Protein AF-Q4JUX0-F1 (afdb_monomer)

pLDDT: mean 73.79, std 13.0, range [42.97, 90.38]

Sequence (92 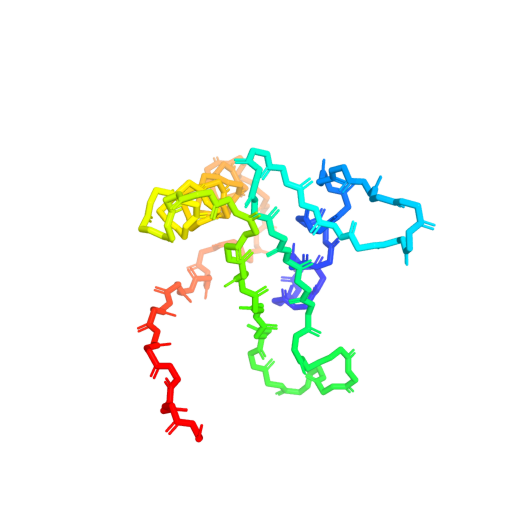aa):
MDAHTSAEAWLRTLSADEDGRRGEGGWGAELANPTDTSGPALVDITSAGEDVADGIEDGTQNLYEFLAERAEAGEPHGASELTVEWRELPRT

Structure (mmCIF, N/CA/C/O backbone):
data_AF-Q4JUX0-F1
#
_entry.id   AF-Q4JUX0-F1
#
loop_
_atom_site.group_PDB
_atom_site.id
_atom_site.type_symbol
_atom_site.label_atom_id
_atom_site.label_alt_id
_atom_site.label_comp_id
_atom_site.label_asym_id
_atom_site.label_entity_id
_atom_site.label_seq_id
_atom_site.pdbx_PDB_ins_code
_atom_site.Cartn_x
_atom_site.Cartn_y
_atom_site.Cartn_z
_atom_site.occupancy
_atom_site.B_iso_or_equiv
_atom_site.auth_seq_id
_atom_site.auth_comp_id
_atom_site.auth_asym_id
_atom_site.auth_atom_id
_atom_site.pdbx_PDB_model_num
ATOM 1 N N . MET A 1 1 ? 12.885 -1.447 12.461 1.00 59.88 1 MET A N 1
ATOM 2 C CA . MET A 1 1 ? 11.989 -0.567 11.683 1.00 59.88 1 MET A CA 1
ATOM 3 C C . MET A 1 1 ? 10.589 -1.102 11.913 1.00 59.88 1 MET A C 1
ATOM 5 O O . MET A 1 1 ? 10.409 -2.300 11.756 1.00 59.88 1 MET A O 1
ATOM 9 N N . ASP A 1 2 ? 9.664 -0.291 12.417 1.00 78.62 2 ASP A N 1
ATOM 10 C CA . ASP A 1 2 ? 8.280 -0.711 12.688 1.00 78.62 2 ASP A CA 1
ATOM 11 C C . ASP A 1 2 ? 7.428 -0.777 11.403 1.00 78.62 2 ASP A C 1
ATOM 13 O O . ASP A 1 2 ? 7.853 -0.342 10.324 1.00 78.62 2 ASP A O 1
ATOM 17 N N . ALA A 1 3 ? 6.238 -1.378 11.511 1.00 78.69 3 ALA A N 1
ATOM 18 C CA . ALA A 1 3 ? 5.342 -1.629 10.382 1.00 78.69 3 ALA A CA 1
ATOM 19 C C . ALA A 1 3 ? 4.921 -0.331 9.671 1.00 78.69 3 ALA A C 1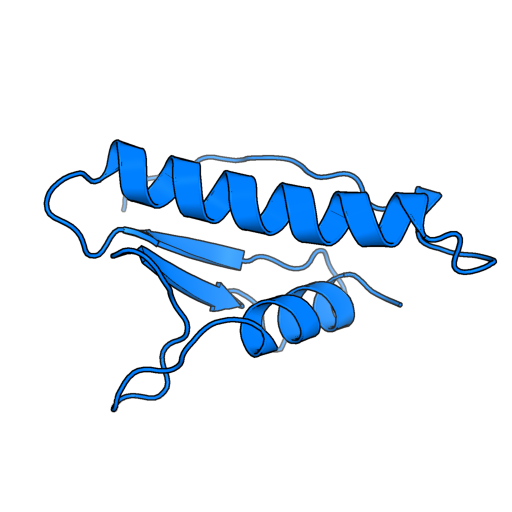
ATOM 21 O O . ALA A 1 3 ? 4.934 -0.285 8.442 1.00 78.69 3 ALA A O 1
ATOM 22 N N . HIS A 1 4 ? 4.633 0.738 10.423 1.00 84.00 4 HIS A N 1
ATOM 23 C CA . HIS A 1 4 ? 4.281 2.049 9.860 1.00 84.00 4 HIS A CA 1
ATOM 24 C C . HIS A 1 4 ? 5.427 2.645 9.068 1.00 84.00 4 HIS A C 1
ATOM 26 O O . HIS A 1 4 ? 5.237 3.022 7.916 1.00 84.00 4 HIS A O 1
ATOM 32 N N . THR A 1 5 ? 6.632 2.650 9.638 1.00 85.06 5 THR A N 1
ATOM 33 C CA . THR A 1 5 ? 7.808 3.170 8.935 1.00 85.06 5 THR A CA 1
ATOM 34 C C . THR A 1 5 ? 8.064 2.396 7.632 1.00 85.06 5 THR A C 1
ATOM 36 O O . THR A 1 5 ? 8.491 2.976 6.632 1.00 85.06 5 THR A O 1
ATOM 39 N N . SER A 1 6 ? 7.783 1.090 7.615 1.00 82.31 6 SER A N 1
ATOM 40 C CA . SER A 1 6 ? 7.929 0.246 6.420 1.00 82.31 6 SER A CA 1
ATOM 41 C C . SER A 1 6 ? 6.854 0.543 5.366 1.00 82.31 6 SER A C 1
ATOM 43 O O . SER A 1 6 ? 7.182 0.690 4.189 1.00 82.31 6 SER A O 1
ATOM 45 N N . ALA A 1 7 ? 5.597 0.709 5.782 1.00 84.12 7 ALA A N 1
ATOM 46 C CA . ALA A 1 7 ? 4.489 1.068 4.900 1.00 84.12 7 ALA A CA 1
ATOM 47 C C . ALA A 1 7 ? 4.638 2.490 4.323 1.00 84.12 7 ALA A C 1
ATOM 49 O O . ALA A 1 7 ? 4.450 2.697 3.127 1.00 84.12 7 ALA A O 1
ATOM 50 N N . GLU A 1 8 ? 5.073 3.466 5.124 1.00 87.81 8 GLU A N 1
ATOM 51 C CA . GLU A 1 8 ? 5.402 4.811 4.638 1.00 87.81 8 GLU A CA 1
ATOM 52 C C . GLU A 1 8 ? 6.581 4.806 3.659 1.00 87.81 8 GLU A C 1
ATOM 54 O O . GLU A 1 8 ? 6.600 5.586 2.705 1.00 87.81 8 GLU A O 1
ATOM 59 N N . ALA A 1 9 ? 7.583 3.952 3.891 1.00 88.56 9 ALA A N 1
ATOM 60 C CA . ALA A 1 9 ? 8.709 3.812 2.977 1.00 88.56 9 ALA A CA 1
ATOM 61 C C . ALA A 1 9 ? 8.262 3.251 1.621 1.00 88.56 9 ALA A C 1
ATOM 63 O O . ALA A 1 9 ? 8.704 3.772 0.600 1.00 88.56 9 ALA A O 1
ATOM 64 N N . TRP A 1 10 ? 7.367 2.260 1.614 1.00 87.56 10 TRP A N 1
ATOM 65 C CA . TRP A 1 10 ? 6.758 1.724 0.396 1.00 87.56 10 TRP A CA 1
ATOM 66 C C . TRP A 1 10 ? 5.895 2.771 -0.325 1.00 87.56 10 TRP A C 1
ATOM 68 O O . TRP A 1 10 ? 6.107 3.033 -1.501 1.00 87.56 10 TRP A O 1
ATOM 78 N N . LEU A 1 11 ? 5.015 3.497 0.373 1.00 89.06 11 LEU A N 1
ATOM 79 C CA . LEU A 1 11 ? 4.205 4.555 -0.257 1.00 89.06 11 LEU A CA 1
ATOM 80 C C . LEU A 1 11 ? 5.054 5.633 -0.954 1.00 89.06 11 LEU A C 1
ATOM 82 O O . LEU A 1 11 ? 4.612 6.254 -1.918 1.00 89.06 11 LEU A O 1
ATOM 86 N N . ARG A 1 12 ? 6.283 5.874 -0.479 1.00 90.38 12 ARG A N 1
ATOM 87 C CA . ARG A 1 12 ? 7.216 6.832 -1.094 1.00 90.38 12 ARG A CA 1
ATOM 88 C C . ARG A 1 12 ? 7.898 6.306 -2.356 1.00 90.38 12 ARG A C 1
ATOM 90 O O . ARG A 1 12 ? 8.435 7.134 -3.091 1.00 90.38 12 ARG A O 1
ATOM 97 N N . THR A 1 13 ? 7.905 4.995 -2.606 1.00 88.50 13 THR A N 1
ATOM 98 C CA . THR A 1 13 ? 8.406 4.437 -3.873 1.00 88.50 13 THR A CA 1
ATOM 99 C C . THR A 1 13 ? 7.401 4.620 -5.002 1.00 88.50 13 THR A C 1
ATOM 101 O O . THR A 1 13 ? 7.811 4.731 -6.152 1.00 88.50 13 THR A O 1
ATOM 104 N N . LEU A 1 14 ? 6.110 4.711 -4.672 1.00 88.75 14 LEU A N 1
ATOM 105 C CA . LEU A 1 14 ? 5.029 4.882 -5.637 1.00 88.75 14 LEU A CA 1
ATOM 106 C C . LEU A 1 14 ? 4.975 6.307 -6.209 1.00 88.75 14 LEU A C 1
ATOM 108 O O . LEU A 1 14 ? 5.263 7.308 -5.529 1.00 88.75 14 LEU A O 1
ATOM 112 N N . SER A 1 15 ? 4.522 6.402 -7.460 1.00 86.75 15 SER A N 1
ATOM 113 C CA . SER A 1 15 ? 4.239 7.681 -8.118 1.00 86.75 15 SER A CA 1
ATOM 114 C C . SER A 1 15 ? 3.101 8.418 -7.407 1.00 86.75 15 SER A C 1
ATOM 116 O O . SER A 1 15 ? 2.196 7.791 -6.866 1.00 86.75 15 SER A O 1
ATOM 118 N N . ALA A 1 16 ? 3.158 9.752 -7.377 1.00 87.62 16 ALA A N 1
ATOM 119 C CA . ALA A 1 16 ? 2.071 10.587 -6.865 1.00 87.62 16 ALA A CA 1
ATOM 120 C C . ALA A 1 16 ? 1.299 11.232 -8.019 1.00 87.62 16 ALA A C 1
ATOM 122 O O . ALA A 1 16 ? 1.922 11.719 -8.965 1.00 87.62 16 ALA A O 1
ATOM 123 N N . ASP A 1 17 ? -0.028 11.271 -7.915 1.00 82.56 17 ASP A N 1
ATOM 124 C CA . ASP A 1 17 ? -0.881 12.068 -8.795 1.00 82.56 17 ASP A CA 1
ATOM 125 C C . ASP A 1 17 ? -0.921 13.554 -8.378 1.00 82.56 17 ASP A C 1
ATOM 127 O O . ASP A 1 17 ? -0.256 13.986 -7.429 1.00 82.56 17 ASP A O 1
ATOM 131 N N . GLU A 1 18 ? -1.693 14.361 -9.110 1.00 82.25 18 GLU A N 1
ATOM 132 C CA . GLU A 1 18 ? -1.851 15.800 -8.854 1.00 82.25 18 GLU A CA 1
ATOM 133 C C . GLU A 1 18 ? -2.518 16.110 -7.502 1.00 82.25 18 GLU A C 1
ATOM 135 O O . GLU A 1 18 ? -2.292 17.183 -6.940 1.00 82.25 18 GLU A O 1
ATOM 140 N N . ASP A 1 19 ? -3.287 15.165 -6.955 1.00 80.06 19 ASP A N 1
ATOM 141 C CA . ASP A 1 19 ? -3.909 15.250 -5.632 1.00 80.06 19 ASP A CA 1
ATOM 142 C C . ASP A 1 19 ? -2.991 14.706 -4.517 1.00 80.06 19 ASP A C 1
ATOM 144 O O . ASP A 1 19 ? -3.349 14.732 -3.337 1.00 80.06 19 ASP A O 1
ATOM 148 N N . GLY A 1 20 ? -1.797 14.218 -4.867 1.00 81.06 20 GLY A N 1
ATOM 149 C CA . GLY A 1 20 ? -0.835 13.629 -3.941 1.00 81.06 20 GLY A CA 1
ATOM 150 C C . GLY A 1 20 ? -1.147 12.187 -3.534 1.00 81.06 20 GLY A C 1
ATOM 151 O O . GLY A 1 20 ? -0.475 11.669 -2.636 1.00 81.06 20 GLY A O 1
ATOM 152 N N . ARG A 1 21 ? -2.123 11.526 -4.174 1.00 82.75 21 ARG A N 1
ATOM 153 C CA . ARG A 1 21 ? -2.395 10.100 -3.950 1.00 82.75 21 ARG A CA 1
ATOM 154 C C . ARG A 1 21 ? -1.306 9.267 -4.597 1.00 82.75 21 ARG A C 1
ATOM 156 O O . ARG A 1 21 ? -0.834 9.573 -5.691 1.00 82.75 21 ARG A O 1
ATOM 163 N N . ARG A 1 22 ? -0.889 8.225 -3.886 1.00 87.75 22 ARG A N 1
ATOM 164 C CA . ARG A 1 22 ? 0.185 7.332 -4.312 1.00 87.75 22 ARG A CA 1
ATOM 165 C C . ARG A 1 22 ? -0.405 6.144 -5.047 1.00 87.75 22 ARG A C 1
ATOM 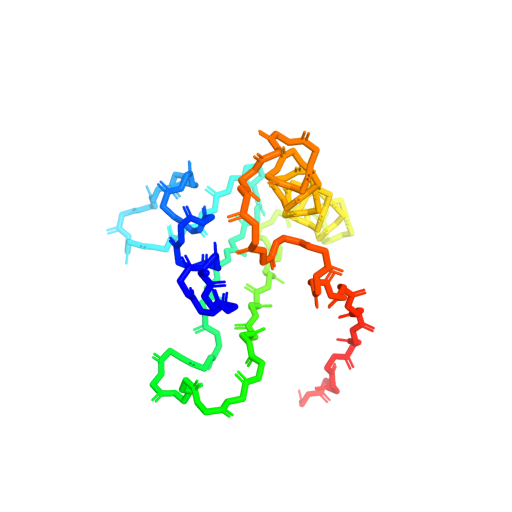167 O O . ARG A 1 22 ? -1.425 5.626 -4.615 1.00 87.75 22 ARG A O 1
ATOM 174 N N . GLY A 1 23 ? 0.218 5.721 -6.136 1.00 86.12 23 GLY A N 1
ATOM 175 C CA . GLY A 1 23 ? -0.286 4.616 -6.943 1.00 86.12 23 GLY A CA 1
ATOM 176 C C . GLY A 1 23 ? 0.530 4.385 -8.203 1.00 86.12 23 GLY A C 1
ATOM 177 O O . GLY A 1 23 ? 1.291 5.255 -8.628 1.00 86.12 23 GLY A O 1
ATOM 178 N N . GLU A 1 24 ? 0.359 3.215 -8.808 1.00 82.94 24 GLU A N 1
ATOM 179 C CA . GLU A 1 24 ? 0.965 2.834 -10.084 1.00 82.94 24 GLU A CA 1
ATOM 180 C C . GLU A 1 24 ? 0.006 1.926 -10.859 1.00 82.94 24 GLU A C 1
ATOM 182 O O . GLU A 1 24 ? -0.926 1.377 -10.290 1.00 82.94 24 GLU A O 1
ATOM 187 N N . GLY A 1 25 ? 0.180 1.799 -12.178 1.00 75.94 25 GLY A N 1
ATOM 188 C CA . GLY A 1 25 ? -0.515 0.760 -12.957 1.00 75.94 25 GLY A CA 1
ATOM 189 C C . GLY A 1 25 ? -2.052 0.784 -12.931 1.00 75.94 25 GLY A C 1
ATOM 190 O O . GLY A 1 25 ? -2.671 -0.202 -13.305 1.00 75.94 25 GLY A O 1
ATOM 191 N N . GLY A 1 26 ? -2.686 1.887 -12.516 1.00 79.88 26 GLY A N 1
ATOM 192 C CA . GLY A 1 26 ? -4.144 1.962 -12.387 1.00 79.88 26 GLY A CA 1
ATOM 193 C C . GLY A 1 26 ? -4.684 1.529 -11.023 1.00 79.88 26 GLY A C 1
ATOM 194 O O . GLY A 1 26 ? -5.881 1.306 -10.905 1.00 79.88 26 GLY A O 1
ATOM 195 N N . TRP A 1 27 ? -3.855 1.448 -9.986 1.00 84.12 27 TRP A N 1
ATOM 196 C CA . TRP A 1 27 ? -4.281 1.323 -8.592 1.00 84.12 27 TRP A CA 1
ATOM 197 C C . TRP A 1 27 ? -3.620 2.406 -7.733 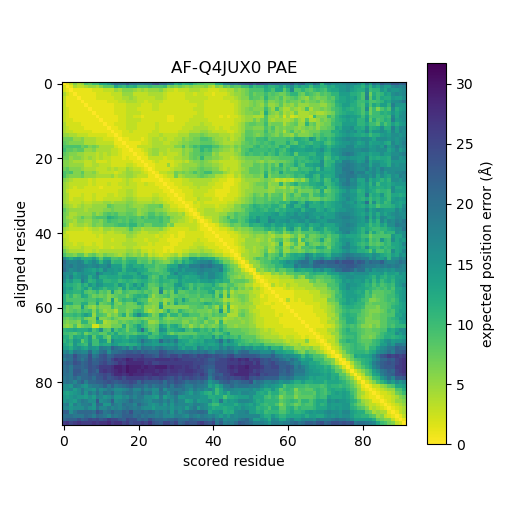1.00 84.12 27 TRP A C 1
ATOM 199 O O . TRP A 1 27 ? -2.597 2.983 -8.100 1.00 84.12 27 TRP A O 1
ATOM 209 N N . GLY A 1 28 ? -4.239 2.716 -6.598 1.00 87.94 28 GLY A N 1
ATOM 210 C CA . GLY A 1 28 ? -3.746 3.655 -5.599 1.00 87.94 28 GLY A CA 1
ATOM 211 C C . GLY A 1 28 ? -3.599 2.985 -4.241 1.00 87.94 28 GLY A C 1
ATOM 212 O O . GLY A 1 28 ? -4.272 1.994 -3.958 1.00 87.94 28 GLY A O 1
ATOM 213 N N . ALA A 1 29 ? -2.731 3.529 -3.399 1.00 88.44 29 ALA A N 1
ATOM 214 C CA . ALA A 1 29 ? -2.551 3.080 -2.036 1.00 88.44 29 ALA A CA 1
ATOM 215 C C . ALA A 1 29 ? -2.390 4.236 -1.053 1.00 88.44 29 ALA A C 1
ATOM 217 O O . ALA A 1 29 ? -1.771 5.265 -1.343 1.00 88.44 29 ALA A O 1
ATOM 218 N N . GLU A 1 30 ? -2.920 4.029 0.146 1.00 90.06 30 GLU A N 1
ATOM 219 C CA . GLU A 1 30 ? -2.783 4.952 1.262 1.00 90.06 30 GLU A CA 1
ATOM 220 C C . GLU A 1 30 ? -2.693 4.212 2.596 1.00 90.06 30 GLU A C 1
ATOM 222 O O . GLU A 1 30 ? -3.057 3.042 2.720 1.00 90.06 30 GLU A O 1
ATOM 227 N N . LEU A 1 31 ? -2.176 4.902 3.611 1.00 89.12 31 LEU A N 1
ATOM 228 C CA . LEU A 1 31 ? -2.139 4.373 4.967 1.00 89.12 31 LEU A CA 1
ATOM 229 C C . LEU A 1 31 ? -3.499 4.633 5.622 1.00 89.12 31 LEU A C 1
ATOM 231 O O . LEU A 1 31 ? -3.864 5.789 5.829 1.00 89.12 31 LEU A O 1
ATOM 235 N N . ALA A 1 32 ? -4.222 3.574 5.979 1.00 87.69 32 ALA A N 1
ATOM 236 C CA . ALA A 1 32 ? -5.573 3.664 6.534 1.00 87.69 32 ALA A CA 1
ATOM 237 C C . ALA A 1 32 ? -5.582 4.110 8.009 1.00 87.69 32 ALA A C 1
ATOM 239 O O . ALA A 1 32 ? -6.561 4.668 8.506 1.00 87.69 32 ALA A O 1
ATOM 240 N N . ASN A 1 33 ? -4.478 3.892 8.732 1.00 88.44 33 ASN A N 1
ATOM 241 C CA . ASN A 1 33 ? -4.322 4.267 10.139 1.00 88.44 33 ASN A CA 1
ATOM 242 C C . ASN A 1 33 ? -3.057 5.110 10.408 1.00 88.44 33 ASN A C 1
ATOM 244 O O . ASN A 1 33 ? -2.238 4.741 11.249 1.00 88.44 33 ASN A O 1
ATOM 248 N N . PRO A 1 34 ? -2.879 6.278 9.765 1.00 82.19 34 PRO A N 1
ATOM 249 C CA . PRO A 1 34 ? -1.617 7.028 9.791 1.00 82.19 34 PRO A CA 1
ATOM 250 C C . PRO A 1 34 ? -1.232 7.574 11.171 1.00 82.19 34 PRO A C 1
ATOM 252 O O . PRO A 1 34 ? -0.070 7.886 11.411 1.00 82.19 34 PRO A O 1
ATOM 255 N N . THR A 1 35 ? -2.194 7.701 12.085 1.00 81.88 35 THR A N 1
ATOM 256 C CA . THR A 1 35 ? -1.990 8.266 13.425 1.00 81.88 35 THR A CA 1
ATOM 257 C C . THR A 1 35 ? -1.934 7.220 14.535 1.00 81.88 35 THR A C 1
ATOM 259 O O . THR A 1 35 ? -1.490 7.548 15.635 1.00 81.88 35 THR A O 1
ATOM 262 N N . ASP A 1 36 ? -2.360 5.982 14.273 1.00 82.38 36 ASP A N 1
ATOM 263 C CA . ASP A 1 36 ? -2.327 4.891 15.248 1.00 82.38 36 ASP A CA 1
ATOM 264 C C . ASP A 1 36 ? -1.144 3.963 14.969 1.00 82.38 36 ASP A C 1
ATOM 2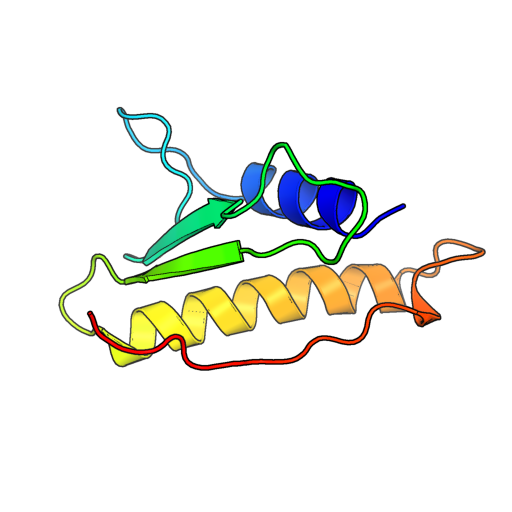66 O O . ASP A 1 36 ? -1.247 2.979 14.240 1.00 82.38 36 ASP A O 1
ATOM 270 N N . THR A 1 37 ? -0.003 4.309 15.563 1.00 76.88 37 THR A N 1
ATOM 271 C CA . THR A 1 37 ? 1.256 3.561 15.444 1.00 76.88 37 THR A CA 1
ATOM 272 C C . THR A 1 37 ? 1.425 2.498 16.533 1.00 76.88 37 THR A C 1
ATOM 274 O O . 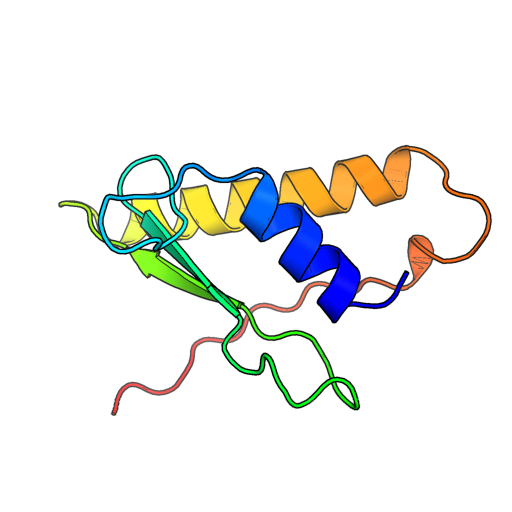THR A 1 37 ? 2.454 1.827 16.587 1.00 76.88 37 THR A O 1
ATOM 277 N N . SER A 1 38 ? 0.440 2.344 17.431 1.00 77.62 38 SER A N 1
ATOM 278 C CA . SER A 1 38 ? 0.495 1.363 18.523 1.00 77.62 38 SER A CA 1
ATOM 279 C C . SER A 1 38 ? 0.095 -0.050 18.075 1.00 77.62 38 SER A C 1
ATOM 281 O O . SER A 1 38 ? 0.245 -0.994 18.855 1.00 77.62 38 SER A O 1
ATOM 283 N N . GLY A 1 39 ? -0.438 -0.192 16.858 1.00 77.31 39 GLY A N 1
ATOM 284 C CA . GLY A 1 39 ? -0.909 -1.440 16.258 1.00 77.31 39 GLY A CA 1
ATOM 285 C C . GLY A 1 39 ? -0.248 -1.746 14.905 1.00 77.31 39 GLY A C 1
ATOM 286 O O . GLY A 1 39 ? 0.761 -1.135 14.556 1.00 77.31 39 GLY A O 1
ATOM 287 N N . PRO A 1 40 ? -0.782 -2.715 14.137 1.00 77.19 40 PRO A N 1
ATOM 288 C CA . PRO A 1 40 ? -0.277 -3.015 12.799 1.00 77.19 40 PRO A CA 1
ATOM 289 C C . PRO A 1 40 ? -0.515 -1.845 11.834 1.00 77.19 40 PRO A C 1
ATOM 291 O O . PRO A 1 40 ? -1.508 -1.126 11.954 1.00 77.19 40 PRO A O 1
ATOM 294 N N . ALA A 1 41 ? 0.362 -1.689 10.841 1.00 82.94 41 ALA A N 1
ATOM 295 C CA . ALA A 1 41 ? 0.122 -0.779 9.726 1.00 82.94 41 ALA A CA 1
ATOM 296 C C . ALA A 1 41 ? -0.951 -1.360 8.804 1.00 82.94 41 ALA A C 1
ATOM 298 O O . ALA A 1 41 ? -0.833 -2.499 8.353 1.00 82.94 41 ALA A O 1
ATOM 299 N N . LEU A 1 42 ? -1.988 -0.575 8.534 1.00 85.69 42 LEU A N 1
ATOM 300 C CA . LEU A 1 42 ? -3.051 -0.910 7.600 1.00 85.69 42 LEU A CA 1
ATOM 301 C C . LEU A 1 42 ? -2.874 -0.058 6.349 1.00 85.69 42 LEU A C 1
ATOM 303 O O . LEU A 1 42 ? -2.770 1.168 6.424 1.00 85.69 42 LEU A O 1
ATOM 307 N N . VAL A 1 43 ? -2.824 -0.729 5.208 1.00 84.25 43 VAL A N 1
ATOM 308 C CA . VAL A 1 43 ? -2.687 -0.109 3.895 1.00 84.25 43 VAL A CA 1
ATOM 309 C C . VAL A 1 43 ? -3.939 -0.439 3.103 1.00 84.25 43 VAL A C 1
ATOM 311 O O . VAL A 1 43 ? -4.246 -1.614 2.906 1.00 84.25 43 VAL A O 1
ATOM 314 N N . ASP A 1 44 ? -4.629 0.595 2.641 1.00 86.75 44 ASP A N 1
ATOM 315 C CA . ASP A 1 44 ? -5.741 0.441 1.715 1.00 86.75 44 ASP A CA 1
ATOM 316 C C . ASP A 1 44 ? -5.190 0.490 0.293 1.00 86.75 44 ASP A C 1
ATOM 318 O O . ASP A 1 44 ? -4.530 1.456 -0.088 1.00 86.75 44 ASP A O 1
ATOM 322 N N . ILE A 1 45 ? -5.458 -0.558 -0.488 1.00 82.31 45 ILE A N 1
ATOM 323 C CA . ILE A 1 45 ? -5.135 -0.632 -1.916 1.00 82.31 45 ILE A CA 1
ATOM 324 C C . ILE A 1 45 ? -6.451 -0.566 -2.685 1.00 82.31 45 ILE A C 1
ATOM 326 O O . ILE A 1 45 ? -7.333 -1.407 -2.512 1.00 82.31 45 ILE A O 1
ATOM 330 N N . THR A 1 46 ? -6.590 0.452 -3.526 1.00 81.69 46 THR A N 1
ATOM 331 C CA . THR A 1 46 ? -7.811 0.734 -4.285 1.00 81.69 46 THR A CA 1
ATOM 332 C C . THR A 1 46 ? -7.515 0.639 -5.773 1.00 81.69 46 THR A C 1
ATOM 334 O O . THR A 1 46 ? -6.675 1.379 -6.279 1.00 81.69 46 THR A O 1
ATOM 337 N N . SER A 1 47 ? -8.223 -0.224 -6.505 1.00 78.62 47 SER A N 1
ATOM 338 C CA . SER A 1 47 ? -8.148 -0.199 -7.970 1.00 78.62 47 SER A CA 1
ATOM 339 C C . SER A 1 47 ? -8.834 1.058 -8.520 1.00 78.62 47 SER A C 1
ATOM 341 O O . SER A 1 47 ? -9.937 1.417 -8.107 1.00 78.62 47 SER A O 1
ATOM 343 N N . ALA A 1 48 ? -8.165 1.718 -9.459 1.00 67.19 48 ALA A N 1
ATOM 344 C CA . ALA A 1 48 ? -8.627 2.875 -10.222 1.00 67.19 48 ALA A CA 1
ATOM 345 C C . ALA A 1 48 ? -8.747 2.569 -11.735 1.00 67.19 48 ALA A C 1
ATOM 347 O O . ALA A 1 48 ? -9.015 3.475 -12.526 1.00 67.19 48 ALA A O 1
ATOM 348 N N . GLY A 1 49 ? -8.531 1.312 -12.139 1.00 63.12 49 GLY A N 1
ATOM 349 C CA . GLY A 1 49 ? -8.524 0.847 -13.525 1.00 63.12 49 GLY A CA 1
ATOM 350 C C . GLY A 1 49 ? -9.833 0.187 -13.969 1.00 63.12 49 GLY A C 1
ATOM 351 O O . GLY A 1 49 ? -10.764 0.003 -13.188 1.00 63.12 49 GLY A O 1
ATOM 352 N N . GLU A 1 50 ? -9.897 -0.171 -15.256 1.00 58.09 50 GLU A N 1
ATOM 353 C CA . GLU A 1 50 ? -11.048 -0.872 -15.851 1.00 58.09 50 GLU A CA 1
ATOM 354 C C . GLU A 1 50 ? -11.177 -2.314 -15.329 1.00 58.09 50 GLU A C 1
ATOM 356 O O . GLU A 1 50 ? -12.296 -2.812 -15.189 1.00 58.09 50 GLU A O 1
ATOM 361 N N . ASP A 1 51 ? -10.051 -2.945 -14.963 1.00 67.62 51 ASP A N 1
ATOM 362 C CA . ASP A 1 51 ? -10.024 -4.237 -14.279 1.00 67.62 51 ASP A CA 1
ATOM 363 C C . ASP A 1 51 ? -9.681 -4.069 -12.791 1.00 67.62 51 ASP A C 1
ATOM 365 O O . ASP A 1 51 ? -8.583 -3.677 -12.385 1.00 67.62 51 ASP A O 1
AT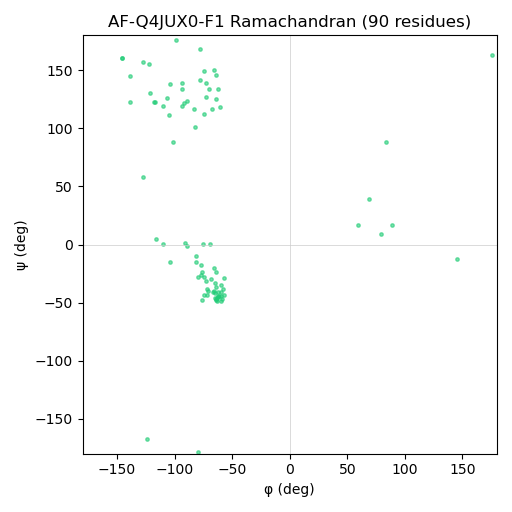OM 369 N N . VAL A 1 52 ? -10.683 -4.334 -11.955 1.00 64.94 52 VAL A N 1
ATOM 370 C CA . VAL A 1 52 ? -10.577 -4.206 -10.500 1.00 64.94 52 VAL A CA 1
ATOM 371 C C . VAL A 1 52 ? -9.718 -5.322 -9.907 1.00 64.94 52 VAL A C 1
ATOM 373 O O . VAL A 1 52 ? -9.066 -5.092 -8.891 1.00 64.94 52 VAL A O 1
ATOM 376 N N . ALA A 1 53 ? -9.713 -6.510 -10.516 1.00 67.69 53 ALA A N 1
ATOM 377 C CA . ALA A 1 53 ? -8.995 -7.663 -9.989 1.00 67.69 53 ALA A CA 1
ATOM 378 C C . ALA A 1 53 ? -7.489 -7.534 -10.238 1.00 67.69 53 ALA A C 1
ATOM 380 O O . ALA A 1 53 ? -6.721 -7.650 -9.284 1.00 67.69 53 ALA A O 1
ATOM 381 N N . ASP A 1 54 ? -7.093 -7.194 -11.468 1.00 71.12 54 ASP A N 1
ATOM 382 C CA . ASP A 1 54 ? -5.679 -7.028 -11.831 1.00 71.12 54 ASP A CA 1
ATOM 383 C C . ASP A 1 54 ? -5.024 -5.893 -11.033 1.00 71.12 54 ASP A C 1
ATOM 385 O O . ASP A 1 54 ? -3.927 -6.052 -10.510 1.00 71.12 54 ASP A O 1
ATOM 389 N N . GLY A 1 55 ? -5.719 -4.765 -10.838 1.00 68.50 55 GLY A N 1
ATOM 390 C CA . GLY A 1 55 ? -5.171 -3.645 -10.064 1.00 68.50 55 GLY A CA 1
ATOM 39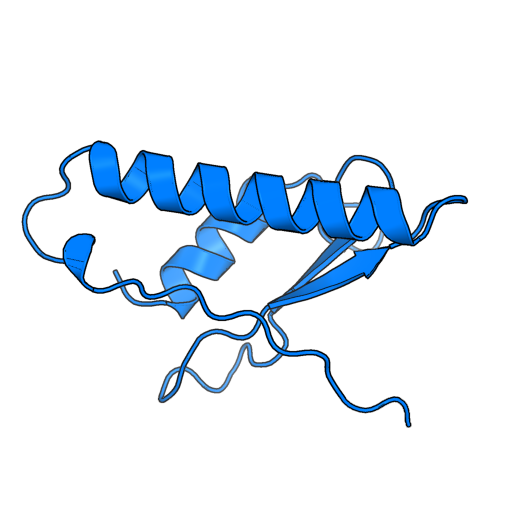1 C C . GLY A 1 55 ? -4.936 -3.967 -8.581 1.00 68.50 55 GLY A C 1
ATOM 392 O O . GLY A 1 55 ? -3.990 -3.459 -7.982 1.00 68.50 55 GLY A O 1
ATOM 393 N N . ILE A 1 56 ? -5.778 -4.813 -7.976 1.00 72.69 56 ILE A N 1
ATOM 394 C CA . ILE A 1 56 ? -5.574 -5.263 -6.591 1.00 72.69 56 ILE A CA 1
ATOM 395 C C . ILE A 1 56 ? -4.439 -6.288 -6.537 1.00 72.69 56 ILE A C 1
ATOM 397 O O . ILE A 1 56 ? -3.588 -6.180 -5.659 1.00 72.69 56 ILE A O 1
ATOM 401 N N . GLU A 1 57 ? -4.399 -7.243 -7.471 1.00 77.94 57 GLU A N 1
ATOM 402 C CA . GLU A 1 57 ? -3.336 -8.252 -7.545 1.00 77.94 57 GLU A CA 1
ATOM 403 C C . GLU A 1 57 ? -1.958 -7.605 -7.738 1.00 77.94 57 GLU A C 1
ATOM 405 O O . GLU A 1 57 ? -1.052 -7.883 -6.953 1.00 77.94 57 GLU A O 1
ATOM 410 N N . ASP A 1 58 ? -1.821 -6.676 -8.687 1.00 77.94 58 ASP A N 1
ATOM 411 C CA . ASP A 1 58 ? -0.567 -5.965 -8.960 1.00 77.94 58 ASP A CA 1
ATOM 412 C C . ASP A 1 58 ? -0.103 -5.129 -7.759 1.00 77.94 58 ASP A C 1
ATOM 414 O O . ASP A 1 58 ? 1.075 -5.162 -7.391 1.00 77.94 58 ASP A O 1
ATOM 418 N N . GLY A 1 59 ? -1.013 -4.394 -7.107 1.00 73.62 59 GLY A N 1
ATOM 419 C CA . GLY A 1 59 ? -0.672 -3.600 -5.922 1.00 73.62 59 GLY A CA 1
ATOM 420 C C . GLY A 1 59 ? -0.257 -4.461 -4.731 1.00 73.62 59 GLY A C 1
ATOM 421 O O . GLY A 1 59 ? 0.714 -4.158 -4.031 1.00 73.62 59 GLY A O 1
ATOM 422 N N . THR A 1 60 ? -0.956 -5.576 -4.534 1.00 75.50 60 THR A N 1
ATOM 423 C CA . THR A 1 60 ? -0.636 -6.584 -3.524 1.00 75.50 60 THR A CA 1
ATOM 424 C C . THR A 1 60 ? 0.718 -7.244 -3.790 1.00 75.50 60 THR A C 1
ATOM 426 O O . THR A 1 60 ? 1.530 -7.361 -2.867 1.00 75.50 60 THR A O 1
ATOM 429 N N . GLN A 1 61 ? 0.979 -7.651 -5.033 1.00 80.94 61 GLN A N 1
ATOM 430 C CA . GLN A 1 61 ? 2.231 -8.282 -5.442 1.00 80.94 61 GLN A CA 1
ATOM 431 C C . GLN A 1 61 ? 3.411 -7.324 -5.253 1.00 80.94 61 GLN A C 1
ATOM 433 O O . GLN A 1 61 ? 4.414 -7.705 -4.651 1.00 80.94 61 GLN A O 1
ATOM 438 N N . ASN A 1 62 ? 3.265 -6.061 -5.663 1.00 81.44 62 ASN A N 1
ATOM 439 C CA . ASN A 1 62 ? 4.294 -5.037 -5.496 1.00 81.44 62 ASN A CA 1
ATOM 440 C C . ASN A 1 62 ? 4.656 -4.798 -4.018 1.00 81.44 62 ASN A C 1
ATOM 442 O O . ASN A 1 62 ? 5.834 -4.733 -3.662 1.00 81.44 62 ASN A O 1
ATOM 446 N N . LEU A 1 63 ? 3.649 -4.711 -3.139 1.00 77.12 63 LEU A N 1
ATOM 447 C CA . LEU A 1 63 ? 3.865 -4.576 -1.697 1.00 77.12 63 LEU A CA 1
ATOM 448 C C . LEU A 1 63 ? 4.610 -5.789 -1.125 1.00 77.12 63 LEU A C 1
ATOM 450 O O . LEU A 1 63 ? 5.532 -5.632 -0.322 1.00 77.12 63 LEU A O 1
ATOM 454 N N . TYR A 1 64 ? 4.217 -6.999 -1.531 1.00 77.69 64 TYR A N 1
ATOM 455 C CA . TYR A 1 64 ? 4.868 -8.223 -1.078 1.00 77.69 64 TYR A CA 1
ATOM 456 C C . TYR A 1 64 ? 6.335 -8.282 -1.516 1.00 77.69 64 TYR A C 1
ATOM 458 O O . TYR A 1 64 ? 7.198 -8.561 -0.685 1.00 77.69 64 TYR A O 1
ATOM 466 N N . GLU A 1 65 ? 6.628 -7.976 -2.782 1.00 80.94 65 GLU A N 1
ATOM 467 C CA . GLU A 1 65 ? 7.991 -7.950 -3.324 1.00 80.94 65 GLU A CA 1
ATOM 468 C C . GLU A 1 65 ? 8.876 -6.956 -2.568 1.00 80.94 65 GLU A C 1
ATOM 470 O O . GLU A 1 65 ? 9.942 -7.339 -2.086 1.00 80.94 65 GLU A O 1
ATOM 475 N N . PHE A 1 66 ? 8.389 -5.732 -2.333 1.00 80.38 66 PHE A N 1
ATOM 476 C CA . PHE A 1 66 ? 9.119 -4.730 -1.554 1.0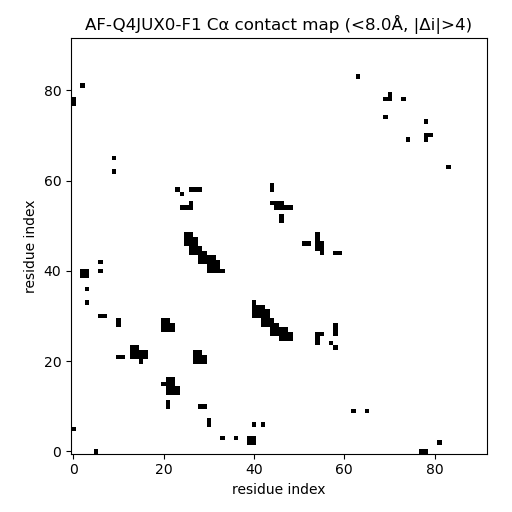0 80.38 66 PHE A CA 1
ATOM 477 C C . PHE A 1 66 ? 9.462 -5.224 -0.140 1.00 80.38 66 PHE A C 1
ATOM 479 O O . PHE A 1 66 ? 10.573 -5.015 0.352 1.00 80.38 66 PHE A O 1
ATOM 486 N N . LEU A 1 67 ? 8.517 -5.878 0.541 1.00 73.06 67 LEU A N 1
ATOM 487 C CA . LEU A 1 67 ? 8.744 -6.413 1.885 1.00 73.06 67 LEU A CA 1
ATOM 488 C C . LEU A 1 67 ? 9.693 -7.621 1.868 1.00 73.06 67 LEU A C 1
ATOM 490 O O . LEU A 1 67 ? 10.566 -7.720 2.735 1.00 73.06 67 LEU A O 1
ATOM 494 N N . ALA A 1 68 ? 9.560 -8.507 0.880 1.00 71.38 68 ALA A N 1
ATOM 495 C CA . ALA A 1 68 ? 10.400 -9.687 0.714 1.00 71.38 68 ALA A CA 1
ATOM 496 C C . ALA A 1 68 ? 11.859 -9.308 0.414 1.00 71.38 68 ALA A C 1
ATOM 498 O O . ALA A 1 68 ? 12.765 -9.804 1.083 1.00 71.38 68 ALA A O 1
ATOM 499 N N . GLU A 1 69 ? 12.098 -8.360 -0.496 1.00 70.94 69 GLU A N 1
ATOM 500 C CA . GLU A 1 69 ? 13.442 -7.857 -0.806 1.00 70.94 69 GLU A CA 1
ATOM 501 C C . GLU A 1 69 ? 14.137 -7.286 0.437 1.00 70.94 69 GLU A C 1
ATOM 503 O O . GLU A 1 69 ? 15.331 -7.506 0.653 1.00 70.94 69 GLU A O 1
ATOM 508 N N . ARG A 1 70 ? 13.395 -6.597 1.312 1.00 66.12 70 ARG A N 1
ATOM 509 C CA . ARG A 1 70 ? 13.942 -6.061 2.569 1.00 66.12 70 ARG A CA 1
ATOM 510 C C . ARG A 1 70 ? 14.185 -7.129 3.632 1.00 66.12 70 ARG A C 1
ATOM 512 O O . ARG A 1 70 ? 15.078 -6.947 4.460 1.00 66.12 70 ARG A O 1
ATOM 519 N N . ALA A 1 71 ? 13.428 -8.224 3.613 1.00 63.09 71 ALA A N 1
ATOM 520 C CA . ALA A 1 71 ? 13.670 -9.378 4.471 1.00 63.09 71 ALA A CA 1
ATOM 521 C C . ALA A 1 71 ? 14.916 -10.168 4.034 1.00 63.09 71 ALA A C 1
ATOM 523 O O . ALA A 1 71 ? 15.694 -10.596 4.888 1.00 63.09 71 ALA A O 1
ATOM 524 N N . GLU A 1 72 ? 15.148 -10.309 2.725 1.00 57.38 72 GLU A N 1
ATOM 525 C CA . GLU A 1 72 ? 16.305 -11.025 2.172 1.00 57.38 72 GLU A CA 1
ATOM 526 C C . GLU A 1 72 ? 17.604 -10.197 2.187 1.00 57.38 72 GLU A C 1
ATOM 528 O O . GLU A 1 72 ? 18.692 -10.760 2.322 1.00 57.38 72 GLU A O 1
ATOM 533 N N . ALA A 1 73 ? 17.519 -8.861 2.129 1.00 56.12 73 ALA A N 1
ATOM 534 C CA . ALA A 1 73 ? 18.677 -7.956 2.134 1.00 56.12 73 ALA A CA 1
ATOM 535 C C . ALA A 1 73 ? 19.455 -7.880 3.469 1.00 56.12 73 ALA A C 1
ATOM 537 O O . ALA A 1 73 ? 20.461 -7.174 3.548 1.00 56.12 73 ALA A O 1
ATOM 538 N N . GLY A 1 74 ? 19.053 -8.622 4.507 1.00 50.41 74 GLY A N 1
ATOM 539 C CA . GLY A 1 74 ? 19.904 -8.869 5.674 1.00 50.41 74 GLY A CA 1
ATOM 540 C C . GLY A 1 74 ? 20.179 -7.651 6.562 1.00 50.41 74 GLY A C 1
ATOM 541 O O . GLY A 1 74 ? 21.287 -7.525 7.087 1.00 50.41 74 GLY A O 1
ATOM 542 N N . GLU A 1 75 ? 19.190 -6.779 6.781 1.00 51.28 75 GLU A N 1
ATOM 543 C CA . GLU A 1 75 ? 19.266 -5.791 7.864 1.00 51.28 75 GLU A CA 1
ATOM 544 C C . GLU A 1 75 ? 19.382 -6.538 9.212 1.00 51.28 75 GLU A C 1
ATOM 546 O O . GLU A 1 75 ? 18.495 -7.324 9.575 1.00 51.28 75 GLU A O 1
ATOM 551 N N . PRO A 1 76 ? 20.482 -6.357 9.967 1.00 47.44 76 PRO A N 1
ATOM 552 C CA . PRO A 1 76 ? 20.751 -7.156 11.146 1.00 47.44 76 PRO A CA 1
ATOM 553 C C . PRO A 1 76 ? 19.825 -6.692 12.273 1.00 47.44 76 PRO A C 1
ATOM 555 O O . PRO A 1 76 ? 20.019 -5.615 12.831 1.00 47.44 76 PRO A O 1
ATOM 558 N N . HIS A 1 77 ? 18.891 -7.566 12.657 1.00 42.97 77 HIS A N 1
ATOM 559 C CA . HIS A 1 77 ? 17.881 -7.416 13.718 1.00 42.97 77 HIS A CA 1
ATOM 560 C C . HIS A 1 77 ? 16.605 -6.662 13.288 1.00 42.97 77 HIS A C 1
ATOM 562 O O . HIS A 1 77 ? 16.472 -5.458 13.496 1.00 42.97 77 HIS A O 1
ATOM 568 N N . GLY A 1 78 ? 15.619 -7.399 12.757 1.00 45.53 78 GLY A N 1
ATOM 569 C CA . GLY A 1 78 ? 14.210 -6.971 12.801 1.00 45.53 78 GLY A CA 1
ATOM 570 C C . GLY A 1 78 ? 13.325 -7.334 11.605 1.00 45.53 78 GLY A C 1
ATOM 571 O O . GLY A 1 78 ? 12.112 -7.219 11.717 1.00 45.53 78 GLY A O 1
ATOM 572 N N . ALA A 1 79 ? 13.878 -7.781 10.472 1.00 45.06 79 ALA A N 1
ATOM 573 C CA . ALA A 1 79 ? 13.056 -8.090 9.292 1.00 45.06 79 ALA A CA 1
ATOM 574 C C . ALA A 1 79 ? 12.381 -9.479 9.340 1.00 45.06 79 ALA A C 1
ATOM 576 O O . ALA A 1 79 ? 11.429 -9.729 8.610 1.00 45.06 79 ALA A O 1
ATOM 577 N N . SER A 1 80 ? 12.821 -10.371 10.236 1.00 47.84 80 SER A N 1
ATOM 578 C CA . SER A 1 80 ? 12.249 -11.716 10.418 1.00 47.84 80 SER A CA 1
ATOM 579 C C . SER A 1 80 ? 10.895 -11.753 11.148 1.00 47.84 80 SER A C 1
ATOM 581 O O . SER A 1 80 ? 10.371 -12.839 11.370 1.00 47.84 80 SER A O 1
ATOM 583 N N . GLU A 1 81 ? 10.334 -10.606 11.546 1.00 57.34 81 GLU A N 1
ATOM 584 C CA . GLU A 1 81 ? 9.084 -10.528 12.328 1.00 57.34 81 GLU A CA 1
ATOM 585 C C . GLU A 1 81 ? 7.890 -9.966 11.539 1.00 57.34 81 GLU A C 1
ATOM 587 O O . GLU A 1 81 ? 6.786 -9.861 12.075 1.00 57.34 81 GLU A O 1
ATOM 592 N N . LEU A 1 82 ? 8.069 -9.615 10.263 1.00 54.84 82 LEU A N 1
ATOM 593 C CA . LEU A 1 82 ? 6.977 -9.092 9.447 1.00 54.84 82 LEU A CA 1
ATOM 594 C C . LEU A 1 82 ? 6.143 -10.251 8.890 1.00 54.84 82 LEU A C 1
ATOM 596 O O . LEU A 1 82 ? 6.518 -10.912 7.926 1.00 54.84 82 LEU A O 1
ATOM 600 N N . THR A 1 83 ? 5.000 -10.501 9.528 1.00 59.81 83 THR A N 1
ATOM 601 C CA . THR A 1 83 ? 3.966 -11.408 9.014 1.00 59.81 83 THR A CA 1
ATOM 602 C C . THR A 1 83 ? 2.977 -10.596 8.184 1.00 59.81 83 THR A C 1
ATOM 604 O O . THR A 1 83 ? 2.384 -9.647 8.693 1.00 59.81 83 THR A O 1
ATOM 607 N N . VAL A 1 84 ? 2.810 -10.957 6.911 1.00 55.53 84 VAL A N 1
ATOM 608 C CA . VAL A 1 84 ? 1.827 -10.338 6.011 1.00 55.53 84 VAL A CA 1
ATOM 609 C C . VAL A 1 84 ? 0.546 -11.168 6.053 1.00 55.53 84 VAL A C 1
ATOM 611 O O . VAL A 1 84 ? 0.566 -12.349 5.709 1.00 55.53 84 VAL A O 1
ATOM 614 N N . GLU A 1 85 ? -0.565 -10.562 6.471 1.00 61.72 85 GLU A N 1
ATOM 615 C CA . GLU A 1 85 ? -1.890 -11.191 6.461 1.00 61.72 85 GLU A CA 1
ATOM 616 C C . GLU A 1 85 ? -2.869 -10.371 5.616 1.00 61.72 85 GLU A C 1
ATOM 618 O O . GLU A 1 85 ? -3.009 -9.164 5.807 1.00 61.72 85 GLU A O 1
ATOM 623 N N . TRP A 1 86 ? -3.584 -11.042 4.711 1.00 60.22 86 TRP A N 1
ATOM 624 C CA . TRP A 1 86 ? -4.624 -10.436 3.879 1.00 60.22 86 TRP A CA 1
ATOM 625 C C . TRP A 1 86 ? -5.994 -10.598 4.536 1.00 60.22 86 TRP A C 1
ATOM 627 O O . TRP A 1 86 ? -6.358 -11.693 4.975 1.00 60.22 86 TRP A O 1
ATOM 637 N N . ARG A 1 87 ? -6.785 -9.522 4.581 1.00 60.12 87 ARG A N 1
ATOM 638 C CA . ARG A 1 87 ? -8.168 -9.565 5.070 1.00 60.12 87 ARG A CA 1
ATOM 639 C C . ARG A 1 87 ? -9.072 -8.712 4.187 1.00 60.12 87 ARG A C 1
ATOM 641 O O . ARG A 1 87 ? -8.854 -7.513 4.071 1.00 60.12 87 ARG A O 1
ATOM 648 N N . GLU A 1 88 ? -10.118 -9.320 3.627 1.00 60.22 88 GLU A N 1
ATOM 649 C CA . GLU A 1 88 ? -11.208 -8.570 2.996 1.00 60.22 88 GLU A CA 1
ATOM 650 C C . GLU A 1 88 ? -11.934 -7.725 4.050 1.00 60.22 88 GLU A C 1
ATOM 652 O O . GLU A 1 88 ? -12.407 -8.241 5.069 1.00 60.22 88 GLU A O 1
ATOM 657 N N . LEU A 1 89 ? -12.030 -6.418 3.805 1.00 59.19 89 LEU A N 1
ATOM 658 C CA . LEU A 1 89 ? -12.850 -5.526 4.616 1.00 59.19 89 LEU A CA 1
ATOM 659 C C . LEU A 1 89 ? -14.334 -5.674 4.224 1.00 59.19 89 LEU A C 1
ATOM 661 O O . LEU A 1 89 ? -14.651 -5.831 3.042 1.00 59.19 89 LEU A O 1
ATOM 665 N N . PRO A 1 90 ? -15.270 -5.635 5.192 1.00 57.72 90 PRO A N 1
ATOM 666 C CA . PRO A 1 90 ? -16.694 -5.720 4.895 1.00 57.72 90 PRO A CA 1
ATOM 667 C C . PRO A 1 90 ? -17.150 -4.539 4.027 1.00 57.72 90 PRO A C 1
ATOM 669 O O . PRO A 1 90 ? -16.851 -3.385 4.324 1.00 57.72 90 PRO A O 1
ATOM 672 N N . ARG A 1 91 ? -17.921 -4.836 2.974 1.00 55.78 91 ARG A N 1
ATOM 673 C CA . ARG A 1 91 ? -18.570 -3.828 2.124 1.00 55.78 91 ARG A CA 1
ATOM 674 C C . ARG A 1 91 ? -19.656 -3.102 2.929 1.00 55.78 91 ARG A C 1
ATOM 676 O O . ARG A 1 91 ? -20.606 -3.752 3.364 1.00 55.78 91 ARG A O 1
ATOM 683 N N . THR A 1 92 ? -19.497 -1.795 3.140 1.00 50.31 92 THR A N 1
ATOM 684 C CA . THR A 1 92 ? -20.529 -0.906 3.714 1.00 50.31 92 THR A CA 1
ATOM 685 C C . THR A 1 92 ? -21.569 -0.502 2.685 1.00 50.31 92 THR A C 1
ATOM 687 O O . THR A 1 92 ? -21.149 -0.201 1.545 1.00 50.31 92 THR A O 1
#

Mean predicted aligned error: 10.05 Å

Secondary structure (DSSP, 8-state):
--HHHHHHHHHTTS-B-TT--EEETTEEEEES-TT--SS---EEEEE-SS-HHHHHHHHHHHHHHHHHHHHHTT-TTTGGG------PPPP-

Foldseek 3Di:
DAQLVLVVVLQVVFDADPVRFGADDQKTKDFPCNPPRVDHTDMDIAGRDPDRVVSVVVVVVSSVVSLVCVLVVCPDPDSVPDDDDDDDDDDD

Solvent-accessible surface area (backbone atoms only — not comparable to full-atom values): 5746 Å² total; per-residue (Å²): 119,56,58,50,62,52,52,54,53,52,54,67,74,40,49,64,52,98,87,64,51,22,32,58,96,42,19,34,47,47,66,74,46,84,84,53,78,91,60,76,63,45,72,47,75,43,50,72,43,95,50,54,64,61,21,42,51,53,54,51,49,52,53,48,49,58,52,49,54,53,46,70,68,62,62,87,83,61,51,92,73,77,79,89,81,89,74,89,75,83,89,128

Organism: Corynebacterium jeikeium (strain K411) (NCBI:txid306537)

Radius of gyration: 13.63 Å; Cα contacts (8 Å, |Δi|>4): 96; chains: 1; bounding box: 41×28×34 Å